Protein AF-A0A920MUM2-F1 (afdb_monomer_lite)

pLDDT: mean 90.17, std 11.89, range [40.22, 98.31]

Radius of gyration: 22.7 Å; chains: 1; bounding box: 54×33×54 Å

Structure (mmCIF, N/CA/C/O backbone):
data_AF-A0A920MUM2-F1
#
_entry.id   AF-A0A920MUM2-F1
#
loop_
_atom_site.group_PDB
_atom_site.id
_atom_site.type_symbol
_atom_site.label_atom_id
_atom_site.label_alt_id
_atom_site.label_comp_id
_atom_site.label_asym_id
_atom_site.label_entity_id
_atom_site.label_seq_id
_atom_site.pdbx_PDB_ins_code
_atom_site.Cartn_x
_atom_site.Cartn_y
_atom_site.Cartn_z
_atom_site.occupancy
_atom_site.B_iso_or_equiv
_atom_site.auth_seq_id
_atom_site.auth_comp_id
_atom_site.auth_asym_id
_atom_site.auth_atom_id
_atom_site.pdbx_PDB_model_num
ATOM 1 N N . MET A 1 1 ? -33.929 -0.644 16.672 1.00 51.31 1 MET A N 1
ATOM 2 C CA . MET A 1 1 ? -32.517 -0.694 16.231 1.00 51.31 1 MET A CA 1
ATOM 3 C C . MET A 1 1 ? -31.791 -1.698 17.114 1.00 51.31 1 MET A C 1
ATOM 5 O O . MET A 1 1 ? -31.950 -1.613 18.324 1.00 51.31 1 MET A O 1
ATOM 9 N N . LYS A 1 2 ? -31.091 -2.688 16.545 1.00 76.19 2 LYS A N 1
ATOM 10 C CA . LYS A 1 2 ? -30.270 -3.627 17.331 1.00 76.19 2 LYS A CA 1
ATOM 11 C C . LYS A 1 2 ? -28.924 -2.954 17.607 1.00 76.19 2 LYS A C 1
ATOM 13 O O . LYS A 1 2 ? -28.219 -2.635 16.657 1.00 76.19 2 LYS A O 1
ATOM 18 N N . GLY A 1 3 ? -28.610 -2.708 18.876 1.00 87.81 3 GLY A N 1
ATOM 19 C CA . GLY A 1 3 ? -27.257 -2.340 19.296 1.00 87.81 3 GLY A CA 1
ATOM 20 C C . GLY A 1 3 ? -26.311 -3.549 19.275 1.00 87.81 3 GLY A C 1
ATOM 21 O O . GLY A 1 3 ? -26.748 -4.656 18.932 1.00 87.81 3 GLY A O 1
ATOM 22 N N . PRO A 1 4 ? -25.035 -3.356 19.655 1.00 89.38 4 PRO A N 1
ATOM 23 C CA . PRO A 1 4 ? -24.110 -4.460 19.879 1.00 89.38 4 PRO A CA 1
ATOM 24 C C . PRO A 1 4 ? -24.723 -5.511 20.827 1.00 89.38 4 PRO A C 1
ATOM 26 O O . PRO A 1 4 ? -25.462 -5.139 21.745 1.00 89.38 4 PRO A O 1
ATOM 29 N N . PRO A 1 5 ? -24.457 -6.815 20.624 1.00 91.31 5 PRO A N 1
ATOM 30 C CA . PRO A 1 5 ? -24.939 -7.862 21.521 1.00 91.31 5 PRO A CA 1
ATOM 31 C C . PRO A 1 5 ? -24.453 -7.671 22.963 1.00 91.31 5 PRO A C 1
ATOM 33 O O . PRO A 1 5 ? -23.385 -7.108 23.200 1.00 91.31 5 PRO A O 1
ATOM 36 N N . ILE A 1 6 ? -25.215 -8.196 23.929 1.00 91.44 6 ILE A N 1
ATOM 37 C CA . ILE A 1 6 ? -24.776 -8.233 25.328 1.00 91.44 6 ILE A CA 1
ATOM 38 C C . ILE A 1 6 ? -23.555 -9.142 25.426 1.00 91.44 6 ILE A C 1
ATOM 40 O O . ILE A 1 6 ? -23.605 -10.317 25.060 1.00 91.44 6 ILE A O 1
ATOM 44 N N . HIS A 1 7 ? -22.474 -8.586 25.956 1.00 90.44 7 HIS A N 1
ATOM 45 C CA . HIS A 1 7 ? -21.212 -9.274 26.121 1.00 90.44 7 HIS A CA 1
ATOM 46 C C . HIS A 1 7 ? -20.999 -9.642 27.595 1.00 90.44 7 HIS A C 1
ATOM 48 O O . HIS A 1 7 ? -20.679 -8.783 28.412 1.00 90.44 7 HIS A O 1
ATOM 54 N N . LEU A 1 8 ? -21.241 -10.913 27.943 1.00 93.06 8 LEU A N 1
ATOM 55 C CA . LEU A 1 8 ? -21.337 -11.374 29.338 1.00 93.06 8 LEU A CA 1
ATOM 56 C C . LEU A 1 8 ? -20.011 -11.285 30.117 1.00 93.06 8 LEU A C 1
ATOM 58 O O . LEU A 1 8 ? -20.035 -11.093 31.329 1.00 93.06 8 LEU A O 1
ATOM 62 N N . ASN A 1 9 ? -18.868 -11.421 29.443 1.00 93.62 9 ASN A N 1
ATOM 63 C CA . ASN A 1 9 ? -17.548 -11.332 30.064 1.00 93.62 9 ASN A CA 1
ATOM 64 C C . ASN A 1 9 ? -16.563 -10.594 29.139 1.00 93.62 9 ASN A C 1
ATOM 66 O O . ASN A 1 9 ? -15.970 -11.243 28.28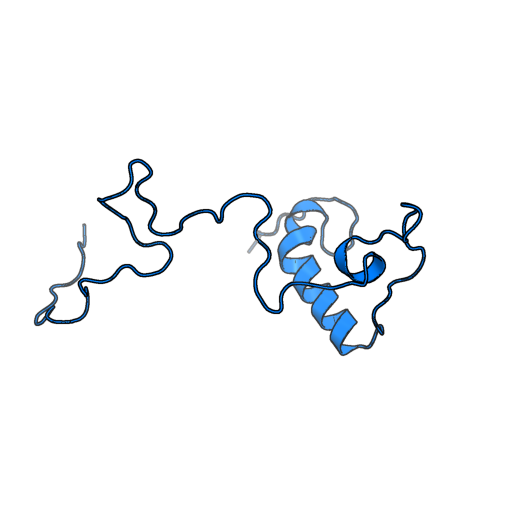6 1.00 93.62 9 ASN A O 1
ATOM 70 N N . PRO A 1 10 ? -16.365 -9.276 29.319 1.00 88.38 10 PRO A N 1
ATOM 71 C CA . PRO A 1 10 ? -15.518 -8.458 28.449 1.00 88.38 10 PRO A CA 1
ATOM 72 C C . PRO A 1 10 ? -14.032 -8.388 28.842 1.00 88.38 10 PRO A C 1
ATOM 74 O O . PRO A 1 10 ? -13.323 -7.516 28.343 1.00 88.38 10 PRO A O 1
ATOM 77 N N . ASN A 1 11 ? -13.559 -9.228 29.771 1.00 89.50 11 ASN A N 1
ATOM 78 C CA . ASN A 1 11 ? -12.303 -9.007 30.503 1.00 89.50 11 ASN A CA 1
ATOM 79 C C . ASN A 1 11 ? -11.069 -8.740 29.611 1.00 89.50 11 ASN A C 1
ATOM 81 O O . ASN A 1 11 ? -10.252 -7.891 29.949 1.00 89.50 11 ASN A O 1
ATOM 85 N N . MET A 1 12 ? -10.918 -9.446 28.482 1.00 93.75 12 MET A N 1
ATOM 86 C CA . MET A 1 12 ? -9.706 -9.373 27.640 1.00 93.75 12 MET A CA 1
ATOM 87 C C . MET A 1 12 ? -9.977 -9.158 26.147 1.00 93.75 12 MET A C 1
ATOM 89 O O . MET A 1 12 ? -9.063 -9.292 25.324 1.00 93.75 12 MET A O 1
ATOM 93 N N . ASP A 1 13 ? -11.204 -8.798 25.787 1.00 91.25 13 ASP A N 1
ATOM 94 C CA . ASP A 1 13 ? -11.587 -8.550 24.397 1.00 91.25 13 ASP A CA 1
ATOM 95 C C . ASP A 1 13 ? -11.057 -7.194 23.920 1.00 91.25 13 ASP A C 1
ATOM 97 O O . ASP A 1 13 ? -10.439 -7.104 22.853 1.00 91.25 13 ASP A O 1
ATOM 101 N N . ASN A 1 14 ? -11.175 -6.183 24.790 1.00 90.94 14 ASN A N 1
ATOM 102 C CA . ASN A 1 14 ? -10.577 -4.860 24.637 1.00 90.94 14 ASN A CA 1
ATOM 103 C C . ASN A 1 14 ? -9.434 -4.715 25.642 1.00 90.94 14 ASN A C 1
ATOM 105 O O . ASN A 1 14 ? -9.648 -4.546 26.840 1.00 90.94 14 ASN A O 1
ATOM 109 N N . GLN A 1 15 ? -8.205 -4.828 25.153 1.00 93.38 15 GLN A N 1
ATOM 110 C CA . GLN A 1 15 ? -7.007 -4.776 25.988 1.00 93.38 15 GLN A CA 1
ATOM 111 C C . GLN A 1 15 ? -6.462 -3.351 26.040 1.00 93.38 15 GLN A C 1
ATOM 113 O O . GLN A 1 15 ? -6.653 -2.580 25.108 1.00 93.38 15 GLN A O 1
ATOM 118 N N . GLN A 1 16 ? -5.705 -3.027 27.088 1.00 92.50 16 GLN A N 1
ATOM 119 C CA . GLN A 1 16 ? -5.002 -1.744 27.219 1.00 92.50 16 GLN A CA 1
ATOM 120 C C . GLN A 1 16 ? -3.730 -1.702 26.353 1.00 92.50 16 GLN A C 1
ATOM 122 O O . GLN A 1 16 ? -2.619 -1.505 26.838 1.00 92.50 16 GLN A O 1
ATOM 127 N N . LYS A 1 17 ? -3.892 -1.948 25.054 1.00 93.44 17 LYS A N 1
ATOM 128 C CA . LYS A 1 17 ? -2.865 -1.802 24.025 1.00 93.44 17 LYS A CA 1
ATOM 129 C C . LYS A 1 17 ? -3.554 -1.382 22.739 1.00 93.44 17 LYS A C 1
ATOM 131 O O . LYS A 1 17 ? -4.632 -1.887 22.443 1.00 93.44 17 LYS A O 1
ATOM 136 N N . TYR A 1 18 ? -2.890 -0.551 21.953 1.00 95.00 18 TYR A N 1
ATOM 137 C CA . TYR A 1 18 ? -3.403 -0.187 20.644 1.00 95.00 18 TYR A CA 1
ATOM 138 C C . TYR A 1 18 ? -3.167 -1.298 19.622 1.00 95.00 18 TYR A C 1
ATOM 140 O O . TYR A 1 18 ? -2.074 -1.869 19.534 1.00 95.00 18 TYR A O 1
ATOM 148 N N . ARG A 1 19 ? -4.191 -1.590 18.827 1.00 94.56 19 ARG A N 1
ATOM 149 C CA . ARG A 1 19 ? -4.095 -2.359 17.587 1.00 94.56 19 ARG A CA 1
ATOM 150 C C . ARG A 1 19 ? -3.922 -1.410 16.400 1.00 94.56 19 ARG A C 1
ATOM 152 O O . ARG A 1 19 ? -4.206 -0.213 16.476 1.00 94.56 19 ARG A O 1
ATOM 159 N N . SER A 1 20 ? -3.452 -1.955 15.281 1.00 95.56 20 SER A N 1
ATOM 160 C CA . SER A 1 20 ? -3.407 -1.210 14.022 1.00 95.56 20 SER A CA 1
ATOM 161 C C . SER A 1 20 ? -4.812 -0.753 13.634 1.00 95.56 20 SER A C 1
ATOM 163 O O . SER A 1 20 ? -5.742 -1.557 13.670 1.00 95.56 20 SER A O 1
ATOM 165 N N . LEU A 1 21 ? -4.934 0.517 13.234 1.00 95.81 21 LEU A N 1
ATOM 166 C CA . LEU A 1 21 ? -6.197 1.159 12.835 1.00 95.81 21 LEU A CA 1
ATOM 167 C C . LEU A 1 21 ? -7.240 1.280 13.965 1.00 95.81 21 LEU A C 1
ATOM 169 O O . LEU A 1 21 ? -8.422 1.470 13.690 1.00 95.81 21 LEU A O 1
ATOM 173 N N . GLU A 1 22 ? -6.810 1.177 15.224 1.00 95.94 22 GLU A N 1
ATOM 174 C CA . GLU A 1 22 ? -7.620 1.563 16.383 1.00 95.94 22 GLU A CA 1
ATOM 175 C C . GLU A 1 22 ? -7.590 3.088 16.590 1.00 95.94 22 GLU A C 1
ATOM 177 O O . GLU A 1 22 ? -6.667 3.771 16.140 1.00 95.94 22 GLU A O 1
ATOM 182 N N . GLU A 1 23 ? -8.604 3.625 17.264 1.00 95.25 23 GLU A N 1
ATOM 183 C CA . GLU A 1 23 ? -8.641 5.026 17.687 1.00 95.25 23 GLU A CA 1
ATOM 184 C C . GLU A 1 23 ? -7.649 5.271 18.838 1.00 95.25 23 GLU A C 1
ATOM 186 O O . GLU A 1 23 ? -7.503 4.452 19.746 1.00 95.25 23 GLU A O 1
ATOM 191 N N . SER A 1 24 ? -6.964 6.414 18.814 1.00 95.31 24 SER A N 1
ATOM 192 C CA . SER A 1 24 ? -6.093 6.875 19.893 1.00 95.31 24 SER A CA 1
ATOM 193 C C . SER A 1 24 ? -6.632 8.154 20.513 1.00 95.31 24 SER A C 1
ATOM 195 O O . SER A 1 24 ? -6.859 9.130 19.815 1.00 95.31 24 SER A O 1
ATOM 197 N N . PHE A 1 25 ? -6.727 8.200 21.840 1.00 93.75 25 PHE A N 1
ATOM 198 C CA . PHE A 1 25 ? -7.068 9.435 22.563 1.00 93.75 25 PHE A CA 1
ATOM 199 C C . PHE A 1 25 ? -5.835 10.259 22.962 1.00 93.75 25 PHE A C 1
ATOM 201 O O . PHE A 1 25 ? -5.962 11.262 23.658 1.00 93.75 25 PHE A O 1
ATOM 208 N N . PHE A 1 26 ? -4.635 9.807 22.584 1.00 95.00 26 PHE A N 1
ATOM 209 C CA . PHE A 1 26 ? -3.379 10.472 22.933 1.00 95.00 26 PHE A CA 1
ATOM 210 C C . PHE A 1 26 ? -2.910 11.462 21.859 1.00 95.00 26 PHE A C 1
ATOM 212 O O . PHE A 1 26 ? -2.350 12.499 22.200 1.00 95.00 26 PHE A O 1
ATOM 219 N N . PHE A 1 27 ? -3.112 11.143 20.577 1.00 95.38 27 PHE A N 1
ATOM 220 C CA . PHE A 1 27 ? -2.705 11.991 19.455 1.00 95.38 27 PHE A CA 1
ATOM 221 C C . PHE A 1 27 ? -3.883 12.819 18.933 1.00 95.38 27 PHE A C 1
ATOM 223 O O . PHE A 1 27 ? -5.001 12.315 18.849 1.00 95.38 27 PHE A O 1
ATOM 230 N N . ASP A 1 28 ? -3.613 14.057 18.512 1.00 96.25 28 ASP A N 1
ATOM 231 C CA . ASP A 1 28 ? -4.634 15.004 18.031 1.00 96.25 28 ASP A CA 1
ATOM 232 C C . ASP A 1 28 ? -5.414 14.505 16.801 1.00 96.25 28 ASP A C 1
ATOM 234 O O . ASP A 1 28 ? -6.548 14.916 16.570 1.00 96.25 28 ASP A O 1
ATOM 238 N N . ASP A 1 29 ? -4.810 13.621 16.001 1.00 95.25 29 ASP A N 1
ATOM 239 C CA . ASP A 1 29 ? -5.403 13.051 14.786 1.00 95.25 29 ASP A CA 1
ATOM 240 C C . ASP A 1 29 ? -6.204 11.763 15.032 1.00 95.25 29 ASP A C 1
ATOM 242 O O . ASP A 1 29 ? -6.730 11.176 14.085 1.00 95.25 29 ASP A O 1
ATOM 246 N N . GLY A 1 30 ? -6.288 11.303 16.283 1.00 96.00 30 GLY A N 1
ATOM 247 C CA . GLY A 1 30 ? -7.027 10.099 16.648 1.00 96.00 30 GLY A CA 1
ATOM 248 C C . GLY A 1 30 ? -6.396 8.789 16.165 1.00 96.00 30 GLY A C 1
ATOM 249 O O . GLY A 1 30 ? -7.000 7.731 16.333 1.00 96.00 30 GLY A O 1
ATOM 250 N N . SER A 1 31 ? -5.206 8.816 15.554 1.00 96.06 31 SER A N 1
ATOM 251 C CA . SER A 1 31 ? -4.620 7.650 14.883 1.00 96.06 31 SER A CA 1
ATOM 252 C C . SER A 1 31 ? -3.565 6.952 15.737 1.00 96.06 31 SER A C 1
ATOM 254 O O . SER A 1 31 ? -2.578 7.556 16.168 1.00 96.06 31 SER A O 1
ATOM 256 N N . THR A 1 32 ? -3.699 5.633 15.897 1.00 97.19 32 THR A N 1
ATOM 257 C CA . THR A 1 32 ? -2.616 4.784 16.426 1.00 97.19 32 THR A CA 1
ATOM 258 C C . THR A 1 32 ? -1.513 4.537 15.397 1.00 97.19 32 THR A C 1
ATOM 260 O O . THR A 1 32 ? -0.363 4.288 15.763 1.00 97.19 32 THR A O 1
ATOM 263 N N . MET A 1 33 ? -1.837 4.636 14.103 1.00 96.50 33 MET A N 1
ATOM 264 C CA . MET A 1 33 ? -0.884 4.487 13.008 1.00 96.50 33 MET A CA 1
ATOM 265 C C . MET A 1 33 ? -0.112 5.791 12.832 1.00 96.50 33 MET A C 1
ATOM 267 O O . MET A 1 33 ? -0.618 6.761 12.266 1.00 96.50 33 MET A O 1
ATOM 271 N N . ARG A 1 34 ? 1.129 5.809 13.322 1.00 94.56 34 ARG A N 1
ATOM 272 C CA . ARG A 1 34 ? 2.033 6.949 13.164 1.00 94.56 34 ARG A CA 1
ATOM 273 C C . ARG A 1 34 ? 2.798 6.848 11.852 1.00 94.56 34 ARG A C 1
ATOM 275 O O . ARG A 1 34 ? 3.384 5.810 11.548 1.00 94.56 34 ARG A O 1
ATOM 282 N N . THR A 1 35 ? 2.828 7.946 11.105 1.00 94.56 35 THR A N 1
ATOM 283 C CA . THR A 1 35 ? 3.674 8.067 9.917 1.00 94.56 35 THR A CA 1
ATOM 284 C C . THR A 1 35 ? 5.146 8.043 10.339 1.00 94.56 35 THR A C 1
ATOM 286 O O . THR A 1 35 ? 5.524 8.812 11.228 1.00 94.56 35 THR A O 1
ATOM 289 N N . PRO A 1 36 ? 5.990 7.184 9.739 1.00 95.88 36 PRO A N 1
ATOM 290 C CA . PRO A 1 36 ? 7.432 7.244 9.941 1.00 95.88 36 PRO A CA 1
ATOM 291 C C . PRO A 1 36 ? 7.994 8.616 9.553 1.00 95.88 36 PRO A C 1
ATOM 293 O O . PRO A 1 36 ? 7.462 9.285 8.668 1.00 95.88 36 PRO A O 1
ATOM 296 N N . ILE A 1 37 ? 9.089 9.026 10.192 1.00 97.00 37 ILE A N 1
ATOM 297 C CA . ILE A 1 37 ? 9.787 10.265 9.830 1.00 97.00 37 ILE A CA 1
ATOM 298 C C . ILE A 1 37 ? 10.290 10.142 8.386 1.00 97.00 37 ILE A C 1
ATOM 300 O O . ILE A 1 37 ? 10.779 9.083 7.980 1.00 97.00 37 ILE A O 1
ATOM 304 N N . GLU A 1 38 ? 10.178 11.218 7.613 1.00 96.50 38 GLU A N 1
ATOM 305 C CA . GLU A 1 38 ? 10.645 11.260 6.228 1.00 96.50 38 GLU A CA 1
ATOM 306 C C . GLU A 1 38 ? 12.125 10.847 6.113 1.00 96.50 38 GLU A C 1
ATOM 308 O O . GLU A 1 38 ? 12.950 11.168 6.967 1.00 96.50 38 GLU A O 1
ATOM 313 N N . GLY A 1 39 ? 12.455 10.082 5.070 1.00 94.38 39 GLY A N 1
ATOM 314 C CA . GLY A 1 39 ? 13.801 9.539 4.857 1.00 94.38 39 GLY A CA 1
ATOM 315 C C . GLY A 1 39 ? 14.138 8.287 5.677 1.00 94.38 39 GLY A C 1
ATOM 316 O O . GLY A 1 39 ? 15.209 7.715 5.486 1.00 94.38 39 GLY A O 1
ATOM 317 N N . THR A 1 40 ? 13.245 7.814 6.555 1.00 95.31 40 THR A N 1
ATOM 318 C CA . THR A 1 40 ? 13.454 6.551 7.285 1.00 95.31 40 THR A CA 1
ATOM 319 C C . THR A 1 40 ? 13.419 5.356 6.330 1.00 95.31 40 THR A C 1
ATOM 321 O O . THR A 1 40 ? 12.454 5.174 5.590 1.00 95.31 40 THR A O 1
ATOM 324 N N . VAL A 1 41 ? 14.435 4.491 6.400 1.00 93.31 41 VAL A N 1
ATOM 325 C CA . VAL A 1 41 ? 14.493 3.221 5.658 1.00 93.31 41 VAL A CA 1
ATOM 326 C C . VAL A 1 41 ? 14.355 2.059 6.637 1.00 93.31 41 VAL A C 1
ATOM 328 O O . VAL A 1 41 ? 15.144 1.929 7.573 1.00 93.31 41 VAL A O 1
ATOM 331 N N . ALA A 1 42 ? 13.349 1.207 6.433 1.00 94.50 42 ALA A N 1
ATOM 332 C CA . ALA A 1 42 ? 13.151 0.019 7.258 1.00 94.50 42 ALA A CA 1
ATOM 333 C C . ALA A 1 42 ? 14.217 -1.050 6.963 1.00 94.50 42 ALA A C 1
ATOM 335 O O . ALA A 1 42 ? 14.618 -1.258 5.814 1.00 94.50 42 ALA A O 1
ATOM 336 N N . VAL A 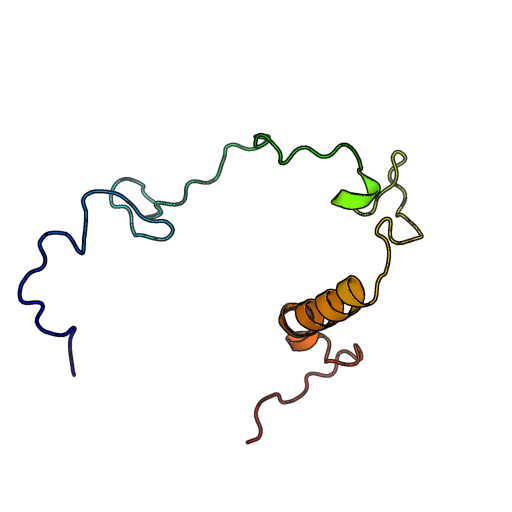1 43 ? 14.649 -1.774 8.000 1.00 94.44 43 VAL A N 1
ATOM 337 C CA . VAL A 1 43 ? 15.575 -2.906 7.846 1.00 94.44 43 VAL A CA 1
ATOM 338 C C . VAL A 1 43 ? 14.929 -3.968 6.951 1.00 94.44 43 VAL A C 1
ATOM 340 O O . VAL A 1 43 ? 13.803 -4.390 7.201 1.00 94.44 43 VAL A O 1
ATOM 343 N N . GLY A 1 44 ? 15.637 -4.381 5.898 1.00 92.25 44 GLY A N 1
ATOM 344 C CA . GLY A 1 44 ? 15.147 -5.347 4.906 1.00 92.25 44 GLY A CA 1
ATOM 345 C C . GLY A 1 44 ? 14.290 -4.753 3.780 1.00 92.25 44 GLY A C 1
ATOM 346 O O . GLY A 1 44 ? 13.973 -5.471 2.840 1.00 92.25 44 GLY A O 1
ATOM 347 N N . ALA A 1 45 ? 13.946 -3.461 3.833 1.00 90.06 45 ALA A N 1
ATOM 348 C CA . ALA A 1 45 ? 13.230 -2.777 2.751 1.00 90.06 45 ALA A CA 1
ATOM 349 C C . ALA A 1 45 ? 14.167 -2.075 1.750 1.00 90.06 45 ALA A C 1
ATOM 351 O O . ALA A 1 45 ? 13.708 -1.585 0.719 1.00 90.06 45 ALA A O 1
ATOM 352 N N . TYR A 1 46 ? 15.469 -2.003 2.047 1.00 89.19 46 TYR A N 1
ATOM 353 C CA . TYR A 1 46 ? 16.454 -1.452 1.121 1.00 89.19 46 TYR A CA 1
ATOM 354 C C . TYR A 1 46 ? 16.690 -2.417 -0.042 1.00 89.19 46 TYR A C 1
ATOM 356 O O . TYR A 1 46 ? 16.958 -3.599 0.169 1.00 89.19 46 TYR A O 1
ATOM 364 N N . ASN A 1 47 ? 16.614 -1.899 -1.264 1.00 85.31 47 ASN A N 1
ATOM 365 C CA . ASN A 1 47 ? 16.952 -2.629 -2.474 1.00 85.31 47 ASN A CA 1
ATOM 366 C C . ASN A 1 47 ? 17.798 -1.702 -3.369 1.00 85.31 47 ASN A C 1
ATOM 368 O O . ASN A 1 47 ? 17.500 -0.517 -3.521 1.00 85.31 47 ASN A O 1
ATOM 372 N N . GLU A 1 48 ? 18.905 -2.232 -3.884 1.00 84.94 48 GLU A N 1
ATOM 373 C CA . GLU A 1 48 ? 19.879 -1.498 -4.702 1.00 84.94 48 GLU A CA 1
ATOM 374 C C . GLU A 1 48 ? 19.472 -1.436 -6.181 1.00 84.94 48 GLU A C 1
ATOM 376 O O . GLU A 1 48 ? 19.970 -0.600 -6.941 1.00 84.94 48 GLU A O 1
ATOM 381 N N . ASP A 1 49 ? 18.560 -2.315 -6.598 1.00 87.38 49 ASP A N 1
ATOM 382 C CA . ASP A 1 49 ? 18.079 -2.398 -7.965 1.00 87.38 49 ASP A CA 1
ATOM 383 C C . ASP A 1 49 ? 16.999 -1.339 -8.235 1.00 87.38 49 ASP A C 1
ATOM 385 O O . ASP A 1 49 ? 15.791 -1.551 -8.085 1.00 87.38 49 ASP A O 1
ATOM 389 N N . GLY A 1 50 ? 17.457 -0.167 -8.677 1.00 85.25 50 GLY A N 1
ATOM 390 C CA . GLY A 1 50 ? 16.584 0.922 -9.109 1.00 85.25 50 GLY A CA 1
ATOM 391 C C . GLY A 1 50 ? 15.641 0.540 -10.257 1.00 85.25 50 GLY A C 1
ATOM 392 O O . GLY A 1 50 ? 14.529 1.079 -10.317 1.00 85.25 50 GLY A O 1
ATOM 393 N N . ALA A 1 51 ? 16.023 -0.414 -11.116 1.00 90.44 51 ALA A N 1
ATOM 394 C CA . ALA A 1 51 ? 15.176 -0.878 -12.211 1.00 90.44 51 ALA A CA 1
ATOM 395 C C . ALA A 1 51 ? 13.977 -1.664 -11.669 1.00 90.44 51 ALA A C 1
ATOM 397 O O . ALA A 1 51 ? 12.845 -1.397 -12.073 1.00 90.44 51 ALA A O 1
ATOM 398 N N . PHE A 1 52 ? 14.206 -2.553 -10.701 1.00 90.81 52 PHE A N 1
ATOM 399 C CA . PHE A 1 52 ? 13.152 -3.323 -10.039 1.00 90.81 52 PHE A CA 1
ATOM 400 C C . PHE A 1 52 ? 12.197 -2.448 -9.211 1.00 90.81 52 PHE A C 1
ATOM 402 O O . PHE A 1 52 ? 10.984 -2.632 -9.267 1.00 90.81 52 PHE A O 1
ATOM 409 N N . ILE A 1 53 ? 12.721 -1.483 -8.449 1.00 91.38 53 ILE A N 1
ATOM 410 C CA . ILE A 1 53 ? 11.907 -0.683 -7.513 1.00 91.38 53 ILE A CA 1
ATOM 411 C C . ILE A 1 53 ? 11.137 0.431 -8.227 1.00 91.38 53 ILE A C 1
ATOM 413 O O . ILE A 1 53 ? 9.995 0.721 -7.876 1.00 91.38 53 ILE A O 1
ATOM 417 N N . SER A 1 54 ? 11.780 1.104 -9.186 1.00 91.75 54 SER A N 1
ATOM 418 C CA . SER A 1 54 ? 11.278 2.366 -9.753 1.00 91.75 54 SER A CA 1
ATOM 419 C C . SER A 1 54 ? 11.010 2.325 -11.257 1.00 91.75 54 SER A C 1
ATOM 421 O O . SER A 1 54 ? 10.481 3.293 -11.804 1.00 91.75 54 SER A O 1
ATOM 423 N N . GLY A 1 55 ? 11.385 1.238 -11.942 1.00 93.62 55 GLY A N 1
ATOM 424 C CA . GLY A 1 55 ? 11.293 1.143 -13.399 1.00 93.62 55 GLY A CA 1
ATOM 425 C C . GLY A 1 55 ? 12.274 2.059 -14.139 1.00 93.62 55 GLY A C 1
ATOM 426 O O . GLY A 1 55 ? 12.048 2.366 -15.312 1.00 93.62 55 GLY A O 1
ATOM 427 N N . LYS A 1 56 ? 13.346 2.519 -13.474 1.00 93.62 56 LYS A N 1
ATOM 428 C CA . LYS A 1 56 ? 14.367 3.407 -14.051 1.00 93.62 56 LYS A CA 1
ATOM 429 C C . LYS A 1 56 ? 15.777 2.830 -13.940 1.00 93.62 56 LYS A C 1
ATOM 431 O O . LYS A 1 56 ? 16.154 2.262 -12.919 1.00 93.62 56 LYS A O 1
ATOM 436 N N . ASN A 1 57 ? 16.567 3.034 -14.988 1.00 89.94 57 ASN A N 1
ATOM 437 C CA . ASN A 1 57 ? 17.996 2.753 -15.019 1.00 89.94 57 ASN A CA 1
ATOM 438 C C . ASN A 1 57 ? 18.778 3.774 -14.175 1.00 89.94 57 ASN A C 1
ATOM 440 O O . ASN A 1 57 ? 18.265 4.828 -13.793 1.00 89.94 57 ASN A O 1
ATOM 444 N N . LYS A 1 58 ? 20.064 3.491 -13.931 1.00 87.94 58 LYS A N 1
ATOM 445 C CA . LYS A 1 58 ? 20.966 4.368 -13.156 1.00 87.94 58 LYS A CA 1
ATOM 446 C C . LYS A 1 58 ? 21.133 5.769 -13.754 1.00 87.94 58 LYS A C 1
ATOM 448 O O . LYS A 1 58 ? 21.418 6.708 -13.021 1.00 87.94 58 LYS A O 1
ATOM 453 N N . ASP A 1 59 ? 20.964 5.905 -15.066 1.00 90.81 59 ASP A N 1
ATOM 454 C CA . ASP A 1 59 ? 21.016 7.180 -15.790 1.00 90.81 59 ASP A CA 1
ATOM 455 C C . ASP A 1 59 ? 19.679 7.952 -15.763 1.00 90.81 59 ASP A C 1
ATOM 457 O O . ASP A 1 59 ? 19.585 9.047 -16.312 1.00 90.81 59 ASP A O 1
ATOM 461 N N . GLY A 1 60 ? 18.642 7.395 -15.124 1.00 89.75 60 GLY A N 1
ATOM 462 C CA . GLY A 1 60 ? 17.303 7.972 -15.024 1.00 89.75 60 GLY A CA 1
ATOM 463 C C . GLY A 1 60 ? 16.372 7.646 -16.195 1.00 89.75 60 GLY A C 1
ATOM 464 O O . GLY A 1 60 ? 15.198 8.026 -16.145 1.00 89.75 60 GLY A O 1
ATOM 465 N N . SER A 1 61 ? 16.851 6.936 -17.222 1.00 94.38 61 SER A N 1
ATOM 466 C CA . SER A 1 61 ? 16.014 6.459 -18.328 1.00 94.38 61 SER A CA 1
ATOM 467 C C . SER A 1 61 ? 15.052 5.355 -17.873 1.00 94.38 61 SER A C 1
ATOM 469 O O . SER A 1 61 ? 15.319 4.650 -16.900 1.00 94.38 61 SER A O 1
ATOM 471 N N . TYR A 1 62 ? 13.915 5.192 -18.558 1.00 95.56 62 TYR A N 1
ATOM 472 C CA . TYR A 1 62 ? 12.981 4.102 -18.260 1.00 95.56 62 TYR A CA 1
ATOM 473 C C . TYR A 1 62 ? 13.532 2.757 -18.730 1.00 95.56 62 TYR A C 1
ATOM 475 O O . TYR A 1 62 ? 14.129 2.650 -19.803 1.00 95.56 62 TYR A O 1
ATOM 483 N N . VAL A 1 63 ? 13.297 1.721 -17.931 1.00 95.31 63 VAL A N 1
ATOM 484 C CA . VAL A 1 63 ? 13.691 0.353 -18.271 1.00 95.31 63 VAL A CA 1
ATOM 485 C C . VAL A 1 63 ? 12.805 -0.153 -19.415 1.00 95.31 63 VAL A C 1
ATOM 487 O O . VAL A 1 63 ? 11.585 -0.013 -19.372 1.00 95.31 63 VAL A O 1
ATOM 490 N N . ALA A 1 64 ? 13.415 -0.745 -20.444 1.00 93.94 64 ALA A N 1
ATOM 491 C CA . ALA A 1 64 ? 12.695 -1.220 -21.629 1.00 93.94 64 ALA A CA 1
ATOM 492 C C . ALA A 1 64 ? 12.041 -2.603 -21.448 1.00 93.94 64 ALA A C 1
ATOM 494 O O . ALA A 1 64 ? 11.024 -2.885 -22.073 1.00 93.94 64 ALA A O 1
ATOM 495 N N . ASN A 1 65 ? 12.624 -3.461 -20.606 1.00 91.81 65 ASN A N 1
ATOM 496 C CA . ASN A 1 65 ? 12.168 -4.832 -20.370 1.00 91.81 65 ASN A CA 1
ATOM 497 C C . ASN A 1 65 ? 11.863 -5.044 -18.888 1.00 91.81 65 ASN A C 1
ATOM 499 O O . ASN A 1 65 ? 12.535 -4.477 -18.032 1.00 91.81 65 ASN A O 1
ATOM 503 N N . ASN A 1 66 ? 10.878 -5.885 -18.575 1.00 91.94 66 ASN A N 1
ATOM 504 C CA . ASN A 1 66 ? 10.582 -6.213 -17.184 1.00 91.94 66 ASN A CA 1
ATOM 505 C C . ASN A 1 66 ? 11.781 -6.961 -16.556 1.00 91.94 66 ASN A C 1
ATOM 507 O O . ASN A 1 66 ? 12.197 -7.968 -17.129 1.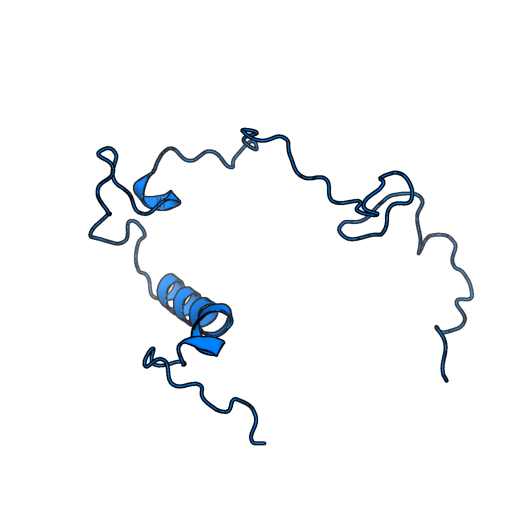00 91.94 66 ASN A O 1
ATOM 511 N N . PRO A 1 67 ? 12.351 -6.490 -15.426 1.00 90.00 67 PRO A N 1
ATOM 512 C CA . PRO A 1 67 ? 13.505 -7.130 -14.794 1.00 90.00 67 PRO A CA 1
ATOM 513 C C . PRO A 1 67 ? 13.172 -8.437 -14.054 1.00 90.00 67 PRO A C 1
ATOM 515 O O . PRO A 1 67 ? 14.091 -9.097 -13.579 1.00 90.00 67 PRO A O 1
ATOM 518 N N . ILE A 1 68 ? 11.892 -8.812 -13.930 1.00 92.00 68 ILE A N 1
ATOM 519 C CA . ILE A 1 68 ? 11.483 -10.085 -13.315 1.00 92.00 68 ILE A CA 1
ATOM 520 C C . ILE A 1 68 ? 11.261 -11.174 -14.364 1.00 92.00 68 ILE A C 1
ATOM 522 O O . ILE A 1 68 ? 10.761 -10.908 -15.460 1.00 92.00 68 ILE A O 1
ATOM 526 N N . ASP A 1 69 ? 11.532 -12.419 -13.982 1.00 93.56 69 ASP A N 1
ATOM 527 C CA . ASP A 1 69 ? 11.199 -13.583 -14.797 1.00 93.56 69 ASP A CA 1
ATOM 528 C C . ASP A 1 69 ? 9.676 -13.731 -14.938 1.00 93.56 69 ASP A C 1
ATOM 530 O O . ASP A 1 69 ? 8.944 -13.903 -13.960 1.00 93.56 69 ASP A O 1
ATOM 534 N N . LEU A 1 70 ? 9.186 -13.681 -16.178 1.00 94.88 70 LEU A N 1
ATO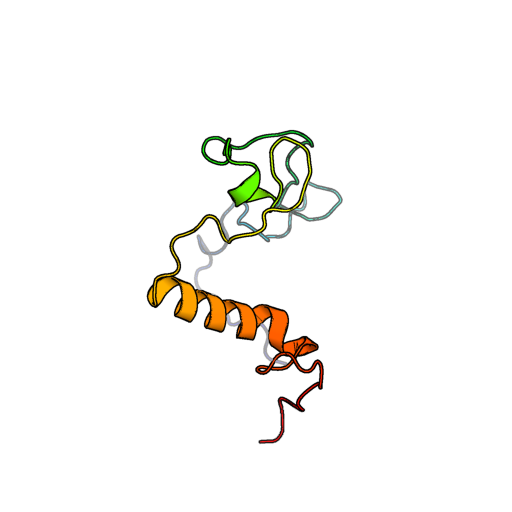M 535 C CA . LEU A 1 70 ? 7.760 -13.749 -16.505 1.00 94.88 70 LEU A CA 1
ATOM 536 C C . LEU A 1 70 ? 7.269 -15.198 -16.606 1.00 94.88 70 LEU A C 1
ATOM 538 O O . LEU A 1 70 ? 6.926 -15.686 -17.683 1.00 94.88 70 LEU A O 1
ATOM 542 N N . THR A 1 71 ? 7.243 -15.897 -15.474 1.00 97.94 71 THR A N 1
ATOM 543 C CA . THR A 1 71 ? 6.621 -17.224 -15.374 1.00 97.94 71 THR A CA 1
ATOM 544 C C . THR A 1 71 ? 5.092 -17.127 -15.442 1.00 97.94 71 THR A C 1
ATOM 546 O O . THR A 1 71 ? 4.516 -16.058 -15.227 1.00 97.94 71 THR A O 1
ATOM 549 N N . MET A 1 72 ? 4.4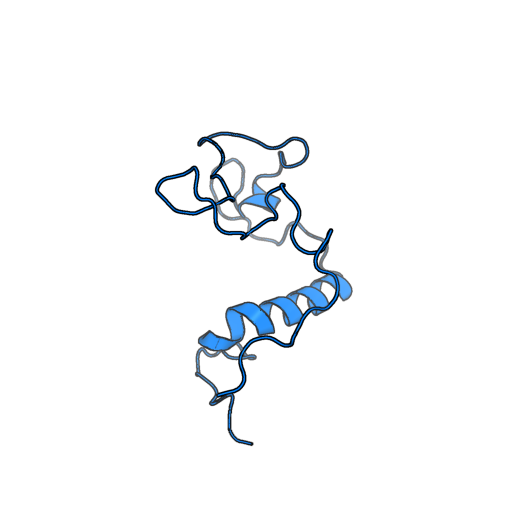07 -18.249 -15.695 1.00 97.94 72 MET A N 1
ATOM 550 C CA . MET A 1 72 ? 2.936 -18.275 -15.668 1.00 97.94 72 MET A CA 1
ATOM 551 C C . MET A 1 72 ? 2.376 -17.849 -14.307 1.00 97.94 72 MET A C 1
ATOM 553 O O . MET A 1 72 ? 1.449 -17.050 -14.272 1.00 97.94 72 MET A O 1
ATOM 557 N N . ASP A 1 73 ? 3.000 -18.258 -13.199 1.00 98.12 73 ASP A N 1
ATOM 558 C CA . ASP A 1 73 ? 2.585 -17.837 -11.854 1.00 98.12 73 ASP A CA 1
ATOM 559 C C . ASP A 1 73 ? 2.638 -16.308 -11.680 1.00 98.12 73 ASP A C 1
ATOM 561 O O . ASP A 1 73 ? 1.754 -15.706 -11.064 1.00 98.12 73 ASP A O 1
ATOM 565 N N . VAL A 1 74 ? 3.664 -15.655 -12.241 1.00 97.81 74 VAL A N 1
ATOM 566 C CA . VAL A 1 74 ? 3.798 -14.190 -12.225 1.00 97.81 74 VAL A CA 1
ATOM 567 C C . VAL A 1 74 ? 2.709 -13.535 -13.074 1.00 97.81 74 VAL A C 1
ATOM 569 O O . VAL A 1 74 ? 2.135 -12.526 -12.658 1.00 97.81 74 VAL A O 1
ATOM 572 N N . LEU A 1 75 ? 2.396 -14.103 -14.239 1.00 97.69 75 LEU A N 1
ATOM 573 C CA . LEU A 1 75 ? 1.355 -13.586 -15.129 1.00 97.69 75 LEU A CA 1
ATOM 574 C C . LEU A 1 75 ? -0.047 -13.745 -14.527 1.00 97.69 75 LEU A C 1
ATOM 576 O O . LEU A 1 75 ? -0.813 -12.780 -14.527 1.00 97.69 75 LEU A O 1
ATOM 580 N N . ASP A 1 76 ? -0.353 -14.898 -13.937 1.00 98.31 76 ASP A N 1
ATOM 581 C CA . ASP A 1 76 ? -1.632 -15.170 -13.275 1.00 98.31 76 ASP A CA 1
ATOM 582 C C . ASP A 1 76 ? -1.833 -14.231 -12.075 1.00 98.31 76 ASP A C 1
ATOM 584 O O . ASP A 1 76 ? -2.882 -13.596 -11.915 1.00 98.31 76 ASP A O 1
ATOM 588 N N . ARG A 1 77 ? -0.780 -14.040 -11.268 1.00 98.12 77 ARG A N 1
ATOM 589 C CA . ARG A 1 77 ? -0.741 -13.038 -10.190 1.00 98.12 77 ARG A CA 1
ATOM 590 C C . ARG A 1 77 ? -0.968 -11.624 -10.733 1.00 98.12 77 ARG A C 1
ATOM 592 O O . ARG A 1 77 ? -1.693 -10.842 -10.112 1.00 98.12 77 ARG A O 1
ATOM 599 N N . GLY A 1 78 ? -0.343 -11.284 -11.858 1.00 97.44 78 GLY A N 1
ATOM 600 C CA . GLY A 1 78 ? -0.487 -9.993 -12.527 1.00 97.44 78 GLY A CA 1
ATOM 601 C C . GLY A 1 78 ? -1.923 -9.729 -12.976 1.00 97.44 78 GLY A C 1
ATOM 602 O O . GLY A 1 78 ? -2.453 -8.649 -12.712 1.00 97.44 78 GLY A O 1
ATOM 603 N N . GLN A 1 79 ? -2.581 -10.727 -13.573 1.00 97.62 79 GLN A N 1
ATOM 604 C CA . GLN A 1 79 ? -3.979 -10.634 -13.991 1.00 97.62 79 GLN A CA 1
ATOM 605 C C . GLN A 1 79 ? -4.919 -10.425 -12.794 1.00 97.62 79 GLN A C 1
ATOM 607 O O . GLN A 1 79 ? -5.772 -9.538 -12.841 1.00 97.62 79 GLN A O 1
ATOM 612 N N . ASP A 1 80 ? -4.731 -11.171 -11.698 1.00 98.25 80 ASP A N 1
ATOM 613 C CA . ASP A 1 80 ? -5.478 -10.975 -10.445 1.00 98.25 80 ASP A CA 1
ATOM 614 C C . ASP A 1 80 ? -5.341 -9.533 -9.928 1.00 98.25 80 ASP A C 1
ATOM 616 O O . ASP A 1 80 ? -6.330 -8.844 -9.672 1.00 98.25 80 ASP A O 1
ATOM 620 N N . ARG A 1 81 ? -4.108 -9.021 -9.843 1.00 98.25 81 ARG A N 1
ATOM 621 C CA . ARG A 1 81 ? -3.852 -7.654 -9.364 1.00 98.25 81 ARG A CA 1
ATOM 622 C C . ARG A 1 81 ? -4.430 -6.582 -10.286 1.00 98.25 81 ARG A C 1
ATOM 624 O O . ARG A 1 81 ? -4.998 -5.611 -9.784 1.00 98.25 81 ARG A O 1
ATOM 631 N N . TYR A 1 82 ? -4.328 -6.762 -11.602 1.00 97.12 82 TYR A N 1
ATOM 632 C CA . TYR A 1 82 ? -4.931 -5.858 -12.580 1.00 97.12 82 TYR A CA 1
ATOM 633 C C . TYR A 1 82 ? -6.453 -5.798 -12.414 1.00 97.12 82 TYR A C 1
ATOM 635 O O . TYR A 1 82 ? -7.027 -4.711 -12.358 1.00 97.12 82 TYR A O 1
ATOM 643 N N . ASN A 1 83 ? -7.103 -6.953 -12.258 1.00 96.31 83 ASN A N 1
ATOM 644 C CA . ASN A 1 83 ? -8.551 -7.034 -12.089 1.00 96.31 83 ASN A CA 1
ATOM 645 C C . ASN A 1 83 ? -9.042 -6.395 -10.780 1.00 96.31 83 ASN A C 1
ATOM 647 O O . ASN A 1 83 ? -10.131 -5.826 -10.761 1.00 96.31 83 ASN A O 1
ATOM 651 N N . ILE A 1 84 ? -8.238 -6.441 -9.710 1.00 96.50 84 ILE A N 1
ATOM 652 C CA . ILE A 1 84 ? -8.569 -5.820 -8.418 1.00 96.50 84 ILE A CA 1
ATOM 653 C C . ILE A 1 84 ? -8.417 -4.292 -8.466 1.00 96.50 84 ILE A C 1
ATOM 655 O O . ILE A 1 84 ? -9.307 -3.578 -8.008 1.00 96.50 84 ILE A O 1
ATOM 659 N N . TYR A 1 85 ? -7.298 -3.778 -8.988 1.00 97.00 85 TYR A N 1
ATOM 660 C CA . TYR A 1 85 ? -6.936 -2.361 -8.820 1.00 97.00 85 TYR A CA 1
ATOM 661 C C . TYR A 1 85 ? -7.097 -1.507 -10.082 1.00 97.00 85 TYR A C 1
ATOM 663 O O . TYR A 1 85 ? -7.388 -0.317 -9.978 1.00 97.00 85 TYR A O 1
ATOM 671 N N . CYS A 1 86 ? -6.908 -2.082 -11.272 1.00 95.50 86 CYS A N 1
ATOM 672 C CA . CYS A 1 86 ? -6.852 -1.331 -12.530 1.00 95.50 86 CYS A CA 1
ATOM 673 C C . CYS A 1 86 ? -8.157 -1.435 -13.328 1.00 95.50 86 CYS A C 1
ATOM 675 O O . CYS A 1 86 ? -8.683 -0.421 -13.794 1.00 95.50 86 CYS A O 1
ATOM 677 N N . ALA A 1 87 ? -8.711 -2.643 -13.454 1.00 95.81 87 ALA A N 1
ATOM 678 C CA . ALA A 1 87 ? -9.912 -2.920 -14.239 1.00 95.81 87 ALA A CA 1
ATOM 679 C C . ALA A 1 87 ? -11.170 -2.121 -13.835 1.00 95.81 87 ALA A C 1
ATOM 681 O O . ALA A 1 87 ? -11.953 -1.812 -14.739 1.00 95.81 87 ALA A O 1
ATOM 682 N N . PRO A 1 88 ? -11.382 -1.707 -12.562 1.00 93.00 88 PRO A N 1
ATOM 683 C CA . PRO A 1 88 ? -12.522 -0.852 -12.215 1.00 93.00 88 PRO A CA 1
ATOM 684 C C . PRO A 1 88 ? -12.589 0.456 -13.022 1.00 93.00 88 PRO A C 1
ATOM 686 O O . PRO A 1 88 ? -13.679 0.964 -13.287 1.00 93.00 88 PRO A O 1
ATOM 689 N N . CYS A 1 89 ? -11.436 0.983 -13.451 1.00 92.75 89 CYS A N 1
ATOM 690 C CA . CYS A 1 89 ? -11.345 2.170 -14.306 1.00 92.75 89 CYS A CA 1
ATOM 691 C C . CYS A 1 89 ? -10.966 1.833 -15.756 1.00 92.75 89 CYS A C 1
ATOM 693 O O . CYS A 1 89 ? -11.425 2.514 -16.670 1.00 92.75 89 CYS A O 1
ATOM 695 N N . HIS A 1 90 ? -10.145 0.802 -15.973 1.00 94.25 90 HIS A N 1
ATOM 696 C CA . HIS A 1 90 ? -9.554 0.492 -17.279 1.00 94.25 90 HIS A CA 1
ATOM 697 C C . HIS A 1 90 ? -10.222 -0.655 -18.047 1.00 94.25 90 HIS A C 1
ATOM 699 O O . HIS A 1 90 ? -9.810 -0.915 -19.173 1.00 94.25 90 HIS A O 1
ATOM 705 N N . SER A 1 91 ? -11.276 -1.268 -17.493 1.00 93.75 91 SER A N 1
ATOM 706 C CA . SER A 1 91 ? -11.895 -2.510 -17.981 1.00 93.75 91 SER A CA 1
ATOM 707 C C . SER A 1 91 ? -10.946 -3.715 -17.910 1.00 93.75 91 SER A C 1
ATOM 709 O O . SER A 1 91 ? -9.744 -3.563 -17.726 1.00 93.75 91 SER A O 1
ATOM 711 N N . GLN A 1 92 ? -11.471 -4.938 -18.021 1.00 93.88 92 GLN A N 1
ATOM 712 C CA . GLN A 1 92 ? -10.633 -6.150 -17.992 1.00 93.88 92 GLN A CA 1
ATOM 713 C C . GLN A 1 92 ? -9.768 -6.310 -19.250 1.00 93.88 92 GLN A C 1
ATOM 715 O O . GLN A 1 92 ? -8.752 -6.995 -19.214 1.00 93.88 92 GLN A O 1
ATOM 720 N N . VAL A 1 93 ? -10.168 -5.681 -20.360 1.00 94.38 93 VAL A N 1
ATOM 721 C CA . VAL A 1 93 ? -9.445 -5.734 -21.640 1.00 94.38 93 VAL A CA 1
ATOM 722 C C . VAL A 1 93 ? -8.571 -4.498 -21.874 1.00 94.38 93 VAL A C 1
ATOM 724 O O . VAL A 1 93 ? -7.916 -4.405 -22.908 1.00 94.38 93 VAL A O 1
ATOM 727 N N . GLY A 1 94 ? -8.555 -3.543 -20.938 1.00 93.56 94 GLY A N 1
ATOM 728 C CA . GLY A 1 94 ? -7.714 -2.348 -21.014 1.00 93.56 94 GLY A CA 1
ATOM 729 C C . GLY A 1 94 ? -8.212 -1.261 -21.965 1.00 93.56 94 GLY A C 1
ATOM 730 O O . GLY A 1 94 ? -7.460 -0.342 -22.280 1.00 93.56 94 GLY A O 1
ATOM 731 N N . ASP A 1 95 ? -9.462 -1.330 -22.425 1.00 94.06 95 ASP A N 1
ATOM 732 C CA . ASP A 1 95 ? -10.021 -0.370 -23.386 1.00 94.06 95 ASP A CA 1
ATOM 733 C C . ASP A 1 95 ? -10.624 0.888 -22.735 1.00 94.06 95 ASP A C 1
ATOM 735 O O . ASP A 1 95 ? -11.176 1.744 -23.428 1.00 94.06 95 ASP A O 1
ATOM 739 N N . GLY A 1 96 ? -10.537 1.011 -21.405 1.00 90.56 96 GLY A N 1
ATOM 740 C CA . GLY A 1 96 ? -10.997 2.189 -20.664 1.00 90.56 96 GLY A CA 1
ATOM 741 C C . GLY A 1 96 ? -12.515 2.357 -20.620 1.00 90.56 96 GLY A C 1
ATOM 742 O O . GLY A 1 96 ? -13.013 3.368 -20.118 1.00 90.56 96 GLY A O 1
ATOM 743 N N . LYS A 1 97 ? -13.280 1.386 -21.129 1.00 85.62 97 LYS A N 1
ATOM 744 C CA . LYS A 1 97 ? -14.738 1.431 -21.062 1.00 85.62 97 LYS A CA 1
ATOM 745 C C . LYS A 1 97 ? -15.176 0.913 -19.704 1.00 85.62 97 LYS A C 1
ATOM 747 O O . LYS A 1 97 ? -14.992 -0.259 -19.383 1.00 85.62 97 LYS A O 1
ATOM 752 N N . LYS A 1 98 ? -15.780 1.787 -18.897 1.00 64.88 98 LYS A N 1
ATOM 753 C CA . LYS A 1 98 ? -16.429 1.382 -17.646 1.00 64.88 98 LYS A CA 1
ATOM 754 C C . LYS A 1 98 ? -17.512 0.352 -17.975 1.00 64.88 98 LYS A C 1
ATOM 756 O O . LYS A 1 98 ? -18.561 0.705 -18.507 1.00 64.88 98 LYS A O 1
ATOM 761 N N . GLY A 1 99 ? -17.247 -0.918 -17.688 1.00 56.16 99 GLY A N 1
ATOM 762 C CA . GLY A 1 99 ? -18.284 -1.939 -17.681 1.00 56.16 99 GLY A CA 1
ATOM 763 C C . GLY A 1 99 ? -19.213 -1.661 -16.506 1.00 56.16 99 GLY A C 1
ATOM 764 O O . GLY A 1 99 ? -18.742 -1.413 -15.399 1.00 56.16 99 GLY A O 1
ATOM 765 N N . ASN A 1 100 ? -20.527 -1.665 -16.724 1.00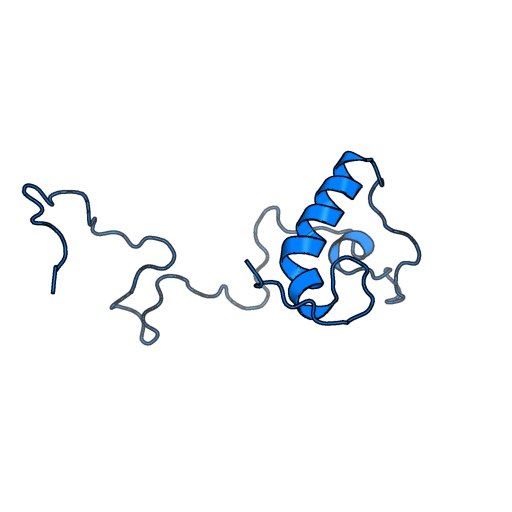 55.06 100 ASN A N 1
ATOM 766 C CA . ASN A 1 100 ? -21.489 -1.738 -15.627 1.00 55.06 100 ASN A CA 1
ATOM 767 C C . ASN A 1 100 ? -21.265 -3.072 -14.902 1.00 55.06 100 ASN A C 1
ATOM 769 O O . ASN A 1 100 ? -21.835 -4.092 -15.273 1.00 55.06 100 ASN A O 1
ATOM 773 N N . PHE A 1 101 ? -20.409 -3.071 -13.880 1.00 56.09 101 PHE A N 1
ATOM 774 C CA . PHE A 1 101 ? -20.050 -4.259 -13.100 1.00 56.09 101 PHE A CA 1
ATOM 775 C C . PHE A 1 101 ? -21.184 -4.753 -12.178 1.00 56.09 101 PHE A C 1
ATOM 777 O O . PHE A 1 101 ? -20.986 -5.690 -11.414 1.00 56.09 101 PHE A O 1
ATOM 784 N N . TYR A 1 102 ? -22.382 -4.164 -12.275 1.00 47.66 102 TYR A N 1
ATOM 785 C CA . TYR A 1 102 ? -23.581 -4.591 -11.558 1.00 47.66 102 TYR A CA 1
ATOM 786 C C . TYR A 1 102 ? -24.797 -4.553 -12.491 1.00 47.66 102 TYR A C 1
ATOM 788 O O . TYR A 1 102 ? -25.486 -3.546 -12.637 1.00 47.66 102 TYR A O 1
ATOM 796 N N . SER A 1 103 ? -25.053 -5.668 -13.160 1.00 40.88 103 SER A N 1
ATOM 797 C CA . SER A 1 103 ? -26.380 -6.030 -13.658 1.00 40.88 103 SER A CA 1
ATOM 798 C C . SER A 1 103 ? -26.529 -7.529 -13.440 1.00 40.88 103 SER A C 1
ATOM 800 O O . SER A 1 103 ? -26.256 -8.334 -14.326 1.00 40.88 103 SER A O 1
ATOM 802 N N . ILE A 1 104 ? -26.862 -7.867 -12.196 1.00 40.22 104 ILE A N 1
ATOM 803 C CA . ILE A 1 104 ? -27.526 -9.107 -11.796 1.00 40.22 104 ILE A CA 1
ATOM 804 C C . ILE A 1 104 ? -28.859 -8.667 -11.203 1.00 40.22 104 ILE A C 1
ATOM 806 O O . ILE A 1 104 ? -28.826 -7.691 -10.416 1.00 40.22 104 ILE A O 1
#

Foldseek 3Di:
DDDDDDDPDCPPVDDPDDDAPQFDPPDPVRHPDDDDDPPDDDVPNDDPPCCQPPQADPVRHGPPDHPDDDDPVNVVVVLVVCVVPPCCQQNSVRNRDRDPPDDD

Secondary structure (DSSP, 8-state):
---SPP-S--TTTS-SSPPTT-B-SSSTT-BSSPPPPTT---TTT----HHHHHSB-TTSPBPSS-SS---HHHHHHHHHHHHHHTHHHH-TTSS---------

Sequence (104 aa):
MKGPPIHLNPNMDNQQKYRSLEESFFFDDGSTMRTPIEGTVAVGAYNEDGAFISGKNKDGSYVANNPIDLTMDVLDRGQDRYNIYCAPCHSQVGDGKKGNFYSI